Protein AF-A0A433WZI5-F1 (afdb_monomer_lite)

Foldseek 3Di:
DQDPVLVVLVVLLVQLQVLLVCCVVCVQQAAWWQAPVRDIDHDRHPDRPRTDGDCRNNSNVVSNVVSVVSVVVSVVVVDDDD

Radius of gyration: 15.22 Å; chains: 1; bounding box: 36×24×46 Å

pLDDT: mean 85.3, std 8.7, range [49.19, 93.62]

Structure (mmCIF, N/CA/C/O backbone):
data_AF-A0A433WZI5-F1
#
_entry.id   AF-A0A433WZI5-F1
#
loop_
_atom_site.group_PDB
_atom_site.id
_atom_site.type_symbol
_atom_site.label_atom_id
_atom_site.label_alt_id
_atom_site.label_comp_id
_atom_site.label_asym_id
_atom_site.label_entity_id
_atom_site.label_seq_id
_atom_site.pdbx_PDB_ins_code
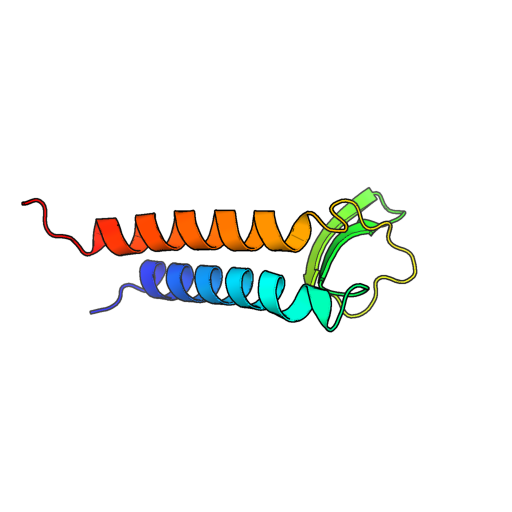_atom_site.Cartn_x
_atom_site.Cartn_y
_atom_site.Cartn_z
_atom_site.occupancy
_atom_site.B_iso_or_equiv
_atom_site.auth_seq_id
_atom_site.auth_comp_id
_atom_site.auth_asym_id
_atom_site.auth_atom_id
_atom_site.pdbx_PDB_model_num
ATOM 1 N N . MET A 1 1 ? -18.440 12.243 18.895 1.00 62.16 1 MET A N 1
ATOM 2 C CA . MET A 1 1 ? -17.588 13.159 18.101 1.00 62.16 1 MET A CA 1
ATOM 3 C C . MET A 1 1 ? -16.361 12.396 17.631 1.00 62.16 1 MET A C 1
ATOM 5 O O . MET A 1 1 ? -15.697 11.784 18.457 1.00 62.16 1 MET A O 1
ATOM 9 N N . ILE A 1 2 ? -16.098 12.363 16.322 1.00 70.94 2 ILE A N 1
ATOM 10 C CA . ILE A 1 2 ? -14.843 11.825 15.777 1.00 70.94 2 ILE A CA 1
ATOM 11 C C . ILE A 1 2 ? -13.787 12.914 15.961 1.00 70.94 2 ILE A C 1
ATOM 13 O O . ILE A 1 2 ? -13.973 14.033 15.490 1.00 70.94 2 ILE A O 1
ATOM 17 N N . THR A 1 3 ? -12.712 12.614 16.685 1.00 84.69 3 THR A N 1
ATOM 18 C CA . THR A 1 3 ? -11.580 13.536 16.804 1.00 84.69 3 THR A CA 1
ATOM 19 C C . THR A 1 3 ? -10.842 13.617 15.462 1.00 84.69 3 THR A C 1
ATOM 21 O O . THR A 1 3 ? -10.815 12.627 14.724 1.00 84.69 3 THR A O 1
ATOM 24 N N . PRO A 1 4 ? -10.220 14.758 15.118 1.00 85.19 4 PRO A N 1
ATOM 25 C CA . PRO A 1 4 ? -9.492 14.909 13.854 1.00 85.19 4 PRO A CA 1
ATOM 26 C C . PRO A 1 4 ? -8.396 13.847 13.685 1.00 85.19 4 PRO A C 1
ATOM 28 O O . PRO A 1 4 ? -8.219 13.310 12.596 1.00 85.19 4 PRO A O 1
ATOM 31 N N . LEU A 1 5 ? -7.738 13.458 14.783 1.00 85.06 5 LEU A N 1
ATOM 32 C CA . LEU A 1 5 ? -6.747 12.381 14.794 1.00 85.06 5 LEU A CA 1
ATOM 33 C C . LEU A 1 5 ? -7.355 11.020 14.411 1.00 85.06 5 LEU A C 1
ATOM 35 O O . LEU A 1 5 ? -6.777 10.285 13.615 1.00 85.06 5 LEU A O 1
ATOM 39 N N . ARG A 1 6 ? -8.559 10.703 14.910 1.00 84.69 6 ARG A N 1
ATOM 40 C CA . ARG A 1 6 ? -9.283 9.475 14.540 1.00 84.69 6 ARG A CA 1
ATOM 41 C C . ARG A 1 6 ? -9.726 9.489 13.086 1.00 84.69 6 ARG A C 1
ATOM 43 O O . ARG A 1 6 ? -9.604 8.466 12.420 1.00 84.69 6 ARG A O 1
ATOM 50 N N . ALA A 1 7 ? -10.238 10.616 12.591 1.00 87.62 7 ALA A N 1
ATOM 51 C CA . ALA A 1 7 ? -10.595 10.747 11.179 1.00 87.62 7 ALA A CA 1
ATOM 52 C C . ALA A 1 7 ? -9.376 10.480 10.283 1.00 87.62 7 ALA A C 1
ATOM 54 O O . ALA A 1 7 ? -9.472 9.721 9.322 1.00 87.62 7 ALA A O 1
ATOM 55 N N . LEU A 1 8 ? -8.218 11.034 10.650 1.00 90.56 8 LEU A N 1
ATOM 56 C CA . LEU A 1 8 ? -6.964 10.837 9.928 1.00 90.56 8 LEU A CA 1
ATOM 57 C C . LEU A 1 8 ? -6.488 9.378 9.983 1.00 90.56 8 LEU A C 1
ATOM 59 O O . LEU A 1 8 ? -6.086 8.831 8.960 1.00 90.56 8 LEU A O 1
ATOM 63 N N . GLY A 1 9 ? -6.620 8.713 11.134 1.00 90.25 9 GLY A N 1
ATOM 64 C CA . GLY A 1 9 ? -6.336 7.281 11.261 1.00 90.25 9 GLY A CA 1
ATOM 65 C C . GLY A 1 9 ? -7.220 6.415 10.358 1.00 90.25 9 GLY A C 1
ATOM 66 O O . GLY A 1 9 ? -6.716 5.527 9.670 1.00 90.25 9 GLY A O 1
ATOM 67 N N . TRP A 1 10 ? -8.526 6.695 10.299 1.00 89.50 10 TRP A N 1
ATOM 68 C CA . TRP A 1 10 ? -9.449 5.992 9.402 1.00 89.50 10 TRP A CA 1
ATOM 69 C C . TRP A 1 10 ? -9.124 6.227 7.925 1.00 89.50 10 TRP A C 1
ATOM 71 O O . TRP A 1 10 ? -9.138 5.275 7.146 1.00 89.50 10 TRP A O 1
ATOM 81 N N . LEU A 1 11 ? -8.773 7.459 7.545 1.00 91.31 11 LEU A N 1
ATOM 82 C CA . LEU A 1 11 ? -8.323 7.779 6.187 1.00 91.31 11 LEU A CA 1
ATOM 83 C C . LEU A 1 11 ? -7.051 7.011 5.820 1.00 91.31 11 LEU A C 1
ATOM 85 O O . LEU A 1 11 ? -6.960 6.459 4.727 1.00 91.31 11 LEU A O 1
ATOM 89 N N . PHE A 1 12 ? -6.093 6.924 6.742 1.00 91.38 12 PHE A N 1
ATOM 90 C CA . PHE A 1 12 ? -4.850 6.194 6.517 1.00 91.38 12 PHE A CA 1
ATOM 91 C C . PHE A 1 12 ? -5.092 4.683 6.385 1.00 91.38 12 PHE A C 1
ATOM 93 O O . PHE A 1 12 ? -4.564 4.036 5.482 1.00 91.38 12 PHE A O 1
ATOM 100 N N . CYS A 1 13 ? -5.964 4.129 7.230 1.00 92.19 13 CYS A N 1
ATOM 101 C CA . CYS A 1 13 ? -6.397 2.737 7.150 1.00 92.19 13 CYS A CA 1
ATOM 102 C C . CYS A 1 13 ? -7.067 2.426 5.799 1.00 92.19 13 CYS A C 1
ATOM 104 O O . CYS A 1 13 ? -6.783 1.401 5.171 1.00 92.19 13 CYS A O 1
ATOM 106 N N . LEU A 1 14 ? -7.927 3.332 5.328 1.00 92.88 14 LEU A N 1
ATOM 107 C CA . LEU A 1 14 ? -8.599 3.221 4.037 1.00 92.88 14 LEU A CA 1
ATOM 108 C C . LEU A 1 14 ? -7.597 3.299 2.878 1.00 92.88 14 LEU A C 1
ATOM 110 O O . LEU A 1 14 ? -7.654 2.465 1.977 1.00 92.88 14 LEU A O 1
ATOM 114 N N . ALA A 1 15 ? -6.636 4.224 2.927 1.00 91.44 15 ALA A N 1
ATOM 115 C CA . ALA A 1 15 ? -5.591 4.356 1.912 1.00 91.44 15 ALA A CA 1
ATOM 116 C C . ALA A 1 15 ? -4.727 3.087 1.793 1.00 91.44 15 ALA A C 1
ATOM 118 O O . ALA A 1 15 ? -4.512 2.593 0.687 1.00 91.44 15 ALA A O 1
ATOM 119 N N . LEU A 1 16 ? -4.291 2.511 2.919 1.00 91.56 16 LEU A N 1
ATOM 120 C CA . LEU A 1 16 ? -3.523 1.259 2.933 1.00 91.56 16 LEU A CA 1
ATOM 121 C C . LEU A 1 16 ? -4.333 0.079 2.381 1.00 91.56 16 LEU A C 1
ATOM 123 O O . LEU A 1 16 ? -3.820 -0.719 1.597 1.00 91.56 16 LEU A O 1
ATOM 127 N N . THR A 1 17 ? -5.612 -0.012 2.744 1.00 91.69 17 THR A N 1
ATOM 128 C CA . THR A 1 17 ? -6.509 -1.058 2.231 1.00 91.69 17 THR A CA 1
ATOM 129 C C . THR A 1 17 ? -6.687 -0.931 0.717 1.00 91.69 17 THR A C 1
ATOM 131 O O . THR A 1 17 ? -6.566 -1.924 -0.005 1.00 91.69 17 THR A O 1
ATOM 134 N N . LEU A 1 18 ? -6.905 0.293 0.221 1.00 90.62 18 LEU A N 1
ATOM 135 C CA . LEU A 1 18 ? -7.009 0.576 -1.210 1.00 90.62 18 LEU A CA 1
ATOM 136 C C . LEU A 1 18 ? -5.717 0.241 -1.953 1.00 90.62 18 LEU A C 1
ATOM 138 O O . LEU A 1 18 ? -5.790 -0.360 -3.018 1.00 90.62 18 LEU A O 1
ATOM 142 N N . MET A 1 19 ? -4.545 0.559 -1.400 1.00 88.44 19 MET A N 1
ATOM 143 C CA . MET A 1 19 ? -3.264 0.165 -1.997 1.00 88.44 19 MET A CA 1
ATOM 144 C C . MET A 1 19 ? -3.155 -1.350 -2.167 1.00 88.44 19 MET A C 1
ATOM 146 O O . MET A 1 19 ? -2.842 -1.828 -3.257 1.00 88.44 19 MET A O 1
ATOM 150 N N . GLY A 1 20 ? -3.460 -2.116 -1.114 1.00 87.44 20 GLY A N 1
ATOM 151 C CA . GLY A 1 20 ? -3.428 -3.577 -1.180 1.00 87.44 20 GLY A CA 1
ATOM 152 C C . GLY A 1 20 ? -4.355 -4.136 -2.263 1.00 87.44 20 GLY A C 1
ATOM 153 O O . GLY A 1 20 ? -3.981 -5.091 -2.948 1.00 87.44 20 GLY A O 1
ATOM 154 N N . MET A 1 21 ? -5.513 -3.493 -2.449 1.00 89.06 21 MET A N 1
ATOM 155 C CA . MET A 1 21 ? -6.559 -3.890 -3.395 1.00 89.06 21 MET A CA 1
ATOM 156 C C . MET A 1 21 ? -6.279 -3.448 -4.838 1.00 89.06 21 MET A C 1
ATOM 158 O O . MET A 1 21 ? -6.610 -4.168 -5.774 1.00 89.06 21 MET A O 1
ATOM 162 N N . LEU A 1 22 ? -5.651 -2.285 -5.029 1.00 87.44 22 LEU A N 1
ATOM 163 C CA . LEU A 1 22 ? -5.295 -1.733 -6.340 1.00 87.44 22 LEU A CA 1
ATOM 164 C C . LEU A 1 22 ? -4.027 -2.361 -6.915 1.00 87.44 22 LEU A C 1
ATOM 166 O O . LEU A 1 22 ? -3.877 -2.404 -8.131 1.00 87.44 22 LEU A O 1
ATOM 170 N N . ARG A 1 23 ? -3.134 -2.889 -6.072 1.00 82.75 23 ARG A N 1
ATOM 171 C CA . ARG A 1 23 ? -1.908 -3.581 -6.493 1.00 82.75 23 ARG A CA 1
ATOM 172 C C . ARG A 1 23 ? -2.113 -4.611 -7.622 1.00 82.75 23 ARG A C 1
ATOM 174 O O . ARG A 1 23 ? -1.369 -4.524 -8.593 1.00 82.75 23 ARG A O 1
ATOM 181 N N . PRO A 1 24 ? -3.070 -5.561 -7.569 1.00 82.12 24 PRO A N 1
ATOM 182 C CA . PRO A 1 24 ? -3.292 -6.510 -8.667 1.00 82.12 24 PRO A CA 1
ATOM 183 C C . PRO A 1 24 ? -3.766 -5.856 -9.974 1.00 82.12 24 PRO A C 1
ATOM 185 O O . PRO A 1 24 ? -3.516 -6.419 -11.035 1.00 82.12 24 PRO A O 1
ATOM 188 N N . LEU A 1 25 ? -4.412 -4.687 -9.911 1.00 84.38 25 LEU A N 1
ATOM 189 C CA . LEU A 1 25 ? -4.900 -3.943 -11.079 1.00 84.38 25 LEU A CA 1
ATOM 190 C C . LEU A 1 25 ? -3.826 -3.006 -11.663 1.00 84.38 25 LEU A C 1
ATOM 192 O O . LEU A 1 25 ? -3.767 -2.813 -12.873 1.00 84.38 25 LEU A O 1
ATOM 196 N N . TRP A 1 26 ? -2.953 -2.458 -10.812 1.00 83.19 26 TRP A N 1
ATOM 197 C CA . TRP A 1 26 ? -1.890 -1.515 -11.171 1.00 83.19 26 TRP A CA 1
ATOM 198 C C . TRP A 1 26 ? -0.554 -1.875 -10.514 1.00 83.19 26 TRP A C 1
ATOM 200 O O . TRP A 1 26 ? 0.002 -1.130 -9.700 1.00 83.19 26 TRP A O 1
ATOM 210 N N . GLN A 1 27 ? -0.003 -3.019 -10.921 1.00 77.50 27 GLN A N 1
ATOM 211 C CA . GLN A 1 27 ? 1.264 -3.543 -10.399 1.00 77.50 27 GLN A CA 1
ATOM 212 C C . GLN A 1 27 ? 2.453 -2.600 -10.628 1.00 77.50 27 GLN A C 1
ATOM 214 O O . GLN A 1 27 ? 3.397 -2.606 -9.859 1.00 77.50 27 GLN A O 1
ATOM 219 N N . SER A 1 28 ? 2.441 -1.741 -11.641 1.00 80.00 28 SER A N 1
ATOM 220 C CA . SER A 1 28 ? 3.578 -0.833 -11.859 1.00 80.00 28 SER A CA 1
ATOM 221 C C . SER A 1 28 ? 3.515 0.437 -11.005 1.00 80.00 28 SER A C 1
ATOM 223 O O . SER A 1 28 ? 4.507 1.148 -10.919 1.00 80.00 28 SER A O 1
ATOM 225 N N . HIS A 1 29 ? 2.369 0.745 -10.384 1.00 84.88 29 HIS A N 1
ATOM 226 C CA . HIS A 1 29 ? 2.099 2.068 -9.800 1.00 84.88 29 HIS A CA 1
ATOM 227 C C . HIS A 1 29 ? 1.900 2.040 -8.284 1.00 84.88 29 HIS A C 1
ATOM 229 O O . HIS A 1 29 ? 1.994 3.079 -7.641 1.00 84.88 29 HIS A O 1
ATOM 235 N N . VAL A 1 30 ? 1.609 0.881 -7.688 1.00 86.06 30 VAL A N 1
ATOM 236 C CA . VAL A 1 30 ? 1.319 0.782 -6.250 1.00 86.06 30 VAL A CA 1
ATOM 237 C C . VAL A 1 30 ? 2.415 0.012 -5.542 1.00 86.06 30 VAL A C 1
ATOM 239 O O . VAL A 1 30 ? 2.484 -1.201 -5.695 1.00 86.06 30 VAL A O 1
ATOM 242 N N . GLY A 1 31 ? 3.253 0.664 -4.743 1.00 89.19 31 GLY A N 1
ATOM 243 C CA . GLY A 1 31 ? 4.353 -0.033 -4.081 1.00 89.19 31 GLY A CA 1
ATOM 244 C C . GLY A 1 31 ? 5.370 0.870 -3.409 1.00 89.19 31 GLY A C 1
ATOM 245 O O . GLY A 1 31 ? 5.123 2.054 -3.181 1.00 89.19 31 GLY A O 1
ATOM 246 N N . LEU A 1 32 ? 6.508 0.266 -3.062 1.00 88.44 32 LEU A N 1
ATOM 247 C CA . LEU A 1 32 ? 7.692 0.971 -2.586 1.00 88.44 32 LEU A CA 1
ATOM 248 C C . LEU A 1 32 ? 8.689 1.075 -3.733 1.00 88.44 32 LEU A C 1
ATOM 250 O O . LEU A 1 32 ? 9.167 0.053 -4.226 1.00 88.44 32 LEU A O 1
ATOM 254 N N . PHE A 1 33 ? 9.004 2.301 -4.115 1.00 90.50 33 PHE A N 1
ATOM 255 C CA . PHE A 1 33 ? 9.838 2.620 -5.258 1.00 90.50 33 PHE A CA 1
ATOM 256 C C . PHE A 1 33 ? 11.101 3.338 -4.796 1.00 90.50 33 PHE A C 1
ATOM 258 O O . PHE A 1 33 ? 11.032 4.274 -3.995 1.00 90.50 33 PHE A O 1
ATOM 265 N N . LEU A 1 34 ? 12.243 2.891 -5.311 1.00 91.06 34 LEU A N 1
ATOM 266 C CA . LEU A 1 34 ? 13.540 3.530 -5.138 1.00 91.06 34 LEU A CA 1
ATOM 267 C C . LEU A 1 34 ? 13.951 4.195 -6.446 1.00 91.06 34 LEU A C 1
ATOM 269 O O . LEU A 1 34 ? 14.153 3.520 -7.455 1.00 91.06 34 LEU A O 1
ATOM 273 N N . TYR A 1 35 ? 14.076 5.515 -6.415 1.00 89.81 35 TYR A N 1
ATOM 274 C CA . TYR A 1 35 ? 14.502 6.312 -7.555 1.00 89.81 35 TYR A CA 1
ATOM 275 C C . TYR A 1 35 ? 16.037 6.374 -7.664 1.00 89.81 35 TYR A C 1
ATOM 277 O O . TYR A 1 35 ? 16.740 6.157 -6.670 1.00 89.81 35 TYR A O 1
ATOM 285 N N . PRO A 1 36 ? 16.588 6.704 -8.850 1.00 88.25 36 PRO A N 1
ATOM 286 C CA . PRO A 1 36 ? 18.037 6.775 -9.075 1.00 88.25 36 PRO A CA 1
ATOM 287 C C . PRO A 1 36 ? 18.741 7.806 -8.184 1.00 88.25 36 PRO A C 1
ATOM 289 O O . PRO A 1 36 ? 19.894 7.628 -7.798 1.00 88.25 36 PRO A O 1
ATOM 292 N N . ASP A 1 37 ? 18.027 8.861 -7.796 1.00 91.38 37 ASP A N 1
ATOM 293 C CA . ASP A 1 37 ? 18.473 9.893 -6.858 1.00 91.38 37 ASP A CA 1
ATOM 294 C C . ASP A 1 37 ? 18.419 9.444 -5.383 1.00 91.38 37 ASP A C 1
ATOM 296 O O . ASP A 1 37 ? 18.555 10.264 -4.476 1.00 91.38 37 ASP A O 1
ATOM 300 N N . HIS A 1 38 ? 18.231 8.141 -5.144 1.00 87.75 38 HIS A N 1
ATOM 301 C CA . HIS A 1 38 ? 18.163 7.497 -3.832 1.00 87.75 38 HIS A CA 1
ATOM 302 C C . HIS A 1 38 ? 16.965 7.948 -2.988 1.00 87.75 38 HIS A C 1
ATOM 304 O O . HIS A 1 38 ? 16.935 7.738 -1.772 1.00 87.75 38 HIS A O 1
ATOM 310 N N . ARG A 1 39 ? 15.942 8.535 -3.620 1.00 90.38 39 ARG A N 1
ATOM 311 C CA . ARG A 1 39 ? 14.674 8.837 -2.958 1.00 90.38 39 ARG A CA 1
ATOM 312 C C . ARG A 1 39 ? 13.778 7.611 -2.922 1.00 90.38 39 ARG A C 1
ATOM 314 O O . ARG A 1 39 ? 13.667 6.863 -3.891 1.00 90.38 39 ARG A O 1
ATOM 321 N N . TRP A 1 40 ? 13.107 7.446 -1.790 1.00 90.62 40 TRP A N 1
ATOM 322 C CA . TRP A 1 40 ? 12.158 6.369 -1.556 1.00 90.62 40 TRP A CA 1
ATOM 323 C C . TRP A 1 40 ? 10.752 6.949 -1.568 1.00 90.62 40 TRP A C 1
ATOM 325 O O . TRP A 1 40 ? 10.491 7.960 -0.914 1.00 90.62 40 TRP A O 1
ATOM 335 N N . ALA A 1 41 ? 9.842 6.299 -2.282 1.00 88.38 41 ALA A N 1
ATOM 336 C CA . ALA A 1 41 ? 8.440 6.674 -2.297 1.00 88.38 41 ALA A CA 1
ATOM 337 C C . ALA A 1 41 ? 7.568 5.435 -2.096 1.00 88.38 41 ALA A C 1
ATOM 339 O O . ALA A 1 41 ? 7.712 4.438 -2.799 1.00 88.38 41 ALA A O 1
ATOM 340 N N . PHE A 1 42 ? 6.662 5.503 -1.123 1.00 87.06 42 PHE A N 1
ATOM 341 C CA . PHE A 1 42 ? 5.660 4.473 -0.873 1.00 87.06 42 PHE A CA 1
ATOM 342 C C . PHE A 1 42 ? 4.291 5.044 -1.210 1.00 87.06 42 PHE A C 1
ATOM 344 O O . PHE A 1 42 ? 3.882 6.047 -0.622 1.00 87.06 42 PHE A O 1
ATOM 351 N N . GLY A 1 43 ? 3.608 4.471 -2.194 1.00 87.12 43 GLY A N 1
ATOM 352 C CA . GLY A 1 43 ? 2.544 5.230 -2.830 1.00 87.12 43 GLY A CA 1
ATOM 353 C C . GLY A 1 43 ? 1.781 4.515 -3.927 1.00 87.12 43 GLY A C 1
ATOM 354 O O . GLY A 1 43 ? 2.184 3.462 -4.416 1.00 87.12 43 GLY A O 1
ATOM 355 N N . ILE A 1 44 ? 0.675 5.156 -4.305 1.00 86.56 44 ILE A N 1
ATOM 356 C CA . ILE A 1 44 ? 0.107 5.068 -5.646 1.00 86.56 44 ILE A CA 1
ATOM 357 C C . ILE A 1 44 ? 0.795 6.185 -6.432 1.00 86.56 44 ILE A C 1
ATOM 359 O O . ILE A 1 44 ? 0.549 7.363 -6.178 1.00 86.56 44 ILE A O 1
ATOM 363 N N . ILE A 1 45 ? 1.716 5.821 -7.314 1.00 87.31 45 ILE A N 1
ATOM 364 C CA . ILE A 1 45 ? 2.622 6.739 -7.997 1.00 87.31 45 ILE A CA 1
ATOM 365 C C . ILE A 1 45 ? 2.396 6.632 -9.497 1.00 87.31 45 ILE A C 1
ATOM 367 O O . ILE A 1 45 ? 2.453 5.545 -10.056 1.00 87.31 45 ILE A O 1
ATOM 371 N N . ALA A 1 46 ? 2.159 7.772 -10.146 1.00 82.19 46 ALA A N 1
ATOM 372 C CA . ALA A 1 46 ? 1.876 7.8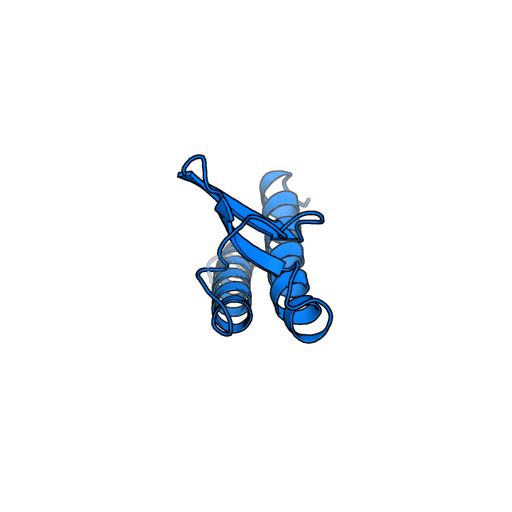32 -11.578 1.00 82.19 46 ALA A CA 1
ATOM 373 C C . ALA A 1 46 ? 3.110 7.570 -12.464 1.00 82.19 46 ALA A C 1
ATOM 375 O O . ALA A 1 46 ? 2.955 7.103 -13.581 1.00 82.19 46 ALA A O 1
ATOM 376 N N . HIS A 1 47 ? 4.316 7.908 -11.994 1.00 80.12 47 HIS A N 1
ATOM 377 C CA . HIS A 1 47 ? 5.550 7.855 -12.789 1.00 80.12 47 HIS A CA 1
ATOM 378 C C . HIS A 1 47 ? 6.606 7.013 -12.067 1.00 80.12 47 HIS A C 1
ATOM 380 O O . HIS A 1 47 ? 7.328 7.504 -11.195 1.00 80.12 47 HIS A O 1
ATOM 386 N N . THR A 1 48 ? 6.676 5.731 -12.418 1.00 82.06 48 THR A N 1
ATOM 387 C CA . THR A 1 48 ? 7.577 4.738 -11.805 1.00 82.06 48 THR A CA 1
ATOM 388 C C . THR A 1 48 ? 8.608 4.182 -12.787 1.00 82.06 48 THR A C 1
ATOM 390 O O . THR A 1 48 ? 9.393 3.318 -12.423 1.00 82.06 48 THR A O 1
ATOM 393 N N . GLU A 1 49 ? 8.650 4.705 -14.015 1.00 81.75 49 GLU A N 1
ATOM 394 C CA . GLU A 1 49 ? 9.442 4.178 -15.138 1.00 81.75 49 GLU A CA 1
ATOM 395 C C . GLU A 1 49 ? 10.949 4.087 -14.858 1.00 81.75 49 GLU A C 1
ATOM 397 O O . GLU A 1 49 ? 11.620 3.181 -15.343 1.00 81.75 49 GLU A O 1
ATOM 402 N N . THR A 1 50 ? 11.485 5.013 -14.061 1.00 85.06 50 THR A N 1
ATOM 403 C CA . THR A 1 50 ? 12.906 5.054 -13.681 1.00 85.06 50 THR A CA 1
ATOM 404 C C . THR A 1 50 ? 13.175 4.481 -12.292 1.00 85.06 50 THR A C 1
ATOM 406 O O . THR A 1 50 ? 14.321 4.489 -11.842 1.00 85.06 50 THR A O 1
ATOM 409 N N . ALA A 1 51 ? 12.138 4.013 -11.597 1.00 85.88 51 ALA A N 1
ATOM 410 C CA . ALA A 1 51 ? 12.226 3.575 -10.217 1.00 85.88 51 ALA A CA 1
ATOM 411 C C . ALA A 1 51 ? 12.227 2.049 -10.108 1.00 85.88 51 ALA A C 1
ATOM 413 O O . ALA A 1 51 ? 11.463 1.347 -10.768 1.00 85.88 51 ALA A O 1
ATOM 414 N N . THR A 1 52 ? 13.055 1.533 -9.206 1.00 86.94 52 THR A N 1
ATOM 415 C CA . THR A 1 52 ? 13.084 0.107 -8.883 1.00 86.94 52 THR A CA 1
ATOM 416 C C . THR A 1 52 ? 12.033 -0.185 -7.825 1.00 86.94 52 THR A C 1
ATOM 418 O O . THR A 1 52 ? 12.061 0.392 -6.735 1.00 86.94 52 THR A O 1
ATOM 421 N N . GLU A 1 53 ? 11.110 -1.097 -8.119 1.00 87.50 53 GLU A N 1
ATOM 422 C CA . GLU A 1 53 ? 10.140 -1.549 -7.129 1.00 87.50 53 GLU A CA 1
ATOM 423 C C . GLU A 1 53 ? 10.784 -2.544 -6.149 1.00 87.50 53 GLU A C 1
ATOM 425 O O . GLU A 1 53 ? 11.283 -3.595 -6.547 1.00 87.50 53 GLU A O 1
ATOM 430 N N . LEU A 1 54 ? 10.756 -2.227 -4.853 1.00 87.06 54 LEU A N 1
ATOM 431 C CA . LEU A 1 54 ? 11.444 -3.003 -3.818 1.00 87.06 54 LEU A CA 1
ATOM 432 C C . LEU A 1 54 ? 10.574 -4.085 -3.169 1.00 87.06 54 LEU A C 1
ATOM 434 O O . LEU A 1 54 ? 11.081 -5.144 -2.807 1.00 87.06 54 LEU A O 1
ATOM 438 N N . LEU A 1 55 ? 9.275 -3.829 -2.978 1.00 83.44 55 LEU A N 1
ATOM 439 C CA . LEU A 1 55 ? 8.394 -4.766 -2.263 1.00 83.44 55 LEU A CA 1
ATOM 440 C C . LEU A 1 55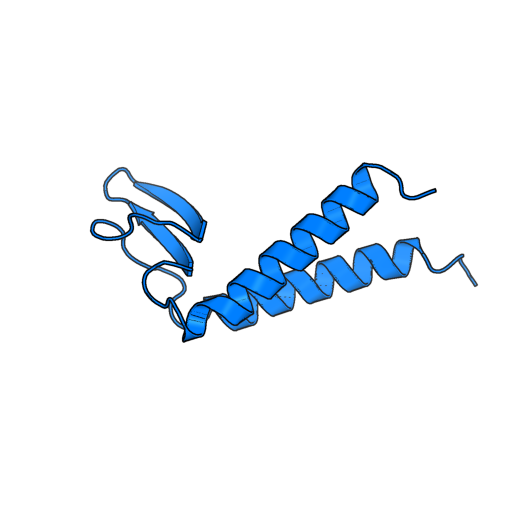 ? 7.750 -5.810 -3.185 1.00 83.44 55 LEU A C 1
ATOM 442 O O . LEU A 1 55 ? 7.446 -6.919 -2.739 1.00 83.44 55 LEU A O 1
ATOM 446 N N . GLY A 1 56 ? 7.520 -5.495 -4.458 1.00 85.19 56 GLY A N 1
ATOM 447 C CA . GLY A 1 56 ? 6.969 -6.437 -5.425 1.00 85.19 56 GLY A CA 1
ATOM 448 C C . GLY A 1 56 ? 5.628 -7.018 -4.966 1.00 85.19 56 GLY A C 1
ATOM 449 O O . GLY A 1 56 ? 4.655 -6.313 -4.691 1.00 85.19 56 GLY A O 1
ATOM 450 N 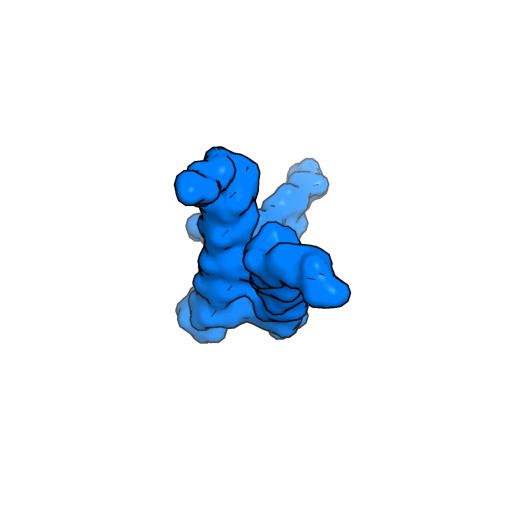N . ARG A 1 57 ? 5.549 -8.349 -4.863 1.00 84.06 57 ARG A N 1
ATOM 451 C CA . ARG A 1 57 ? 4.327 -9.032 -4.396 1.00 84.06 57 ARG A CA 1
ATOM 452 C C . ARG A 1 57 ? 4.008 -8.789 -2.917 1.00 84.06 57 ARG A C 1
ATOM 454 O O . ARG A 1 57 ? 2.888 -9.064 -2.497 1.00 84.06 57 ARG A O 1
ATOM 461 N N . TRP A 1 58 ? 4.978 -8.324 -2.127 1.00 86.56 58 TRP A N 1
ATOM 462 C CA . TRP A 1 58 ? 4.818 -8.114 -0.688 1.00 86.56 58 TRP A CA 1
ATOM 463 C C . TRP A 1 58 ? 4.095 -6.811 -0.343 1.00 86.56 58 TRP A C 1
ATOM 465 O O . TRP A 1 58 ? 3.670 -6.658 0.797 1.00 86.56 58 TRP A O 1
ATOM 475 N N . VAL A 1 59 ? 3.876 -5.913 -1.312 1.00 87.75 59 VAL A N 1
ATOM 476 C CA . VAL A 1 59 ? 3.104 -4.676 -1.099 1.00 87.75 59 VAL A CA 1
ATOM 477 C C . VAL A 1 59 ? 1.727 -4.991 -0.516 1.00 87.75 59 VAL A C 1
ATOM 479 O O . VAL A 1 59 ? 1.393 -4.489 0.548 1.00 87.75 59 VAL A O 1
ATOM 482 N N . SER A 1 60 ? 0.953 -5.876 -1.154 1.00 88.94 60 SER A N 1
ATOM 483 C CA . SER A 1 60 ? -0.396 -6.225 -0.692 1.00 88.94 60 SER A CA 1
ATOM 484 C C . SER A 1 60 ? -0.441 -6.765 0.745 1.00 88.94 60 SER A C 1
ATOM 486 O O . SER A 1 60 ? -1.170 -6.186 1.552 1.00 88.94 60 SER A O 1
ATOM 488 N N . PRO A 1 61 ? 0.305 -7.826 1.120 1.00 90.94 61 PRO A N 1
ATOM 489 C CA . PRO A 1 61 ? 0.254 -8.338 2.488 1.00 90.94 61 PRO A CA 1
ATOM 490 C C . PRO A 1 61 ? 0.768 -7.329 3.522 1.00 90.94 61 PRO A C 1
ATOM 492 O O . PRO A 1 61 ? 0.201 -7.254 4.608 1.00 90.94 61 PRO A O 1
ATOM 495 N N . VAL A 1 62 ? 1.779 -6.513 3.197 1.00 90.25 62 VAL A N 1
ATOM 496 C CA . VAL A 1 62 ? 2.268 -5.460 4.104 1.00 90.25 62 VAL A CA 1
ATOM 497 C C . VAL A 1 62 ? 1.218 -4.366 4.291 1.00 90.25 62 VAL A C 1
ATOM 499 O O . VAL A 1 62 ? 0.919 -3.997 5.425 1.00 90.25 62 VAL A O 1
ATOM 502 N N . SER A 1 63 ? 0.607 -3.884 3.207 1.00 90.50 63 SER A N 1
ATOM 503 C CA . SER A 1 63 ? -0.453 -2.874 3.253 1.00 90.50 63 SER A CA 1
ATOM 504 C C . SER A 1 63 ? -1.658 -3.351 4.065 1.00 90.50 63 SER A C 1
ATOM 506 O O . SER A 1 63 ? -2.126 -2.620 4.937 1.00 90.50 63 SER A O 1
ATOM 508 N N . TYR A 1 64 ? -2.126 -4.584 3.848 1.00 91.81 64 TYR A N 1
ATOM 509 C CA . TYR A 1 64 ? -3.225 -5.151 4.634 1.00 91.81 64 TYR A CA 1
ATOM 510 C C . TYR A 1 64 ? -2.839 -5.405 6.091 1.00 91.81 64 TYR A C 1
ATOM 512 O O . TYR A 1 64 ? -3.646 -5.144 6.983 1.00 91.81 64 TYR A O 1
ATOM 520 N N . GLY A 1 65 ? -1.613 -5.862 6.356 1.00 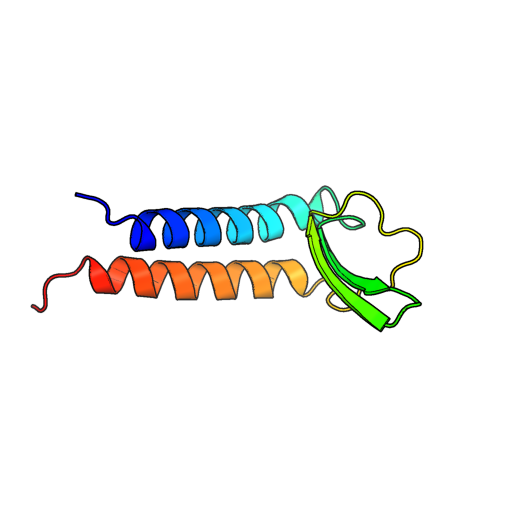93.56 65 GLY A N 1
ATOM 521 C CA . GLY A 1 65 ? -1.106 -6.028 7.717 1.00 93.56 65 GLY A CA 1
ATOM 522 C C . GLY A 1 65 ? -1.096 -4.705 8.483 1.00 93.56 65 GLY A C 1
ATOM 523 O O . GLY A 1 65 ? -1.659 -4.618 9.573 1.00 93.56 65 GLY A O 1
ATOM 524 N N . LEU A 1 66 ? -0.542 -3.647 7.883 1.00 92.38 66 LEU A N 1
ATOM 525 C CA . LEU A 1 66 ? -0.520 -2.309 8.478 1.00 92.38 66 LEU A CA 1
ATOM 526 C C . LEU A 1 66 ? -1.929 -1.737 8.662 1.00 92.38 66 LEU A C 1
ATOM 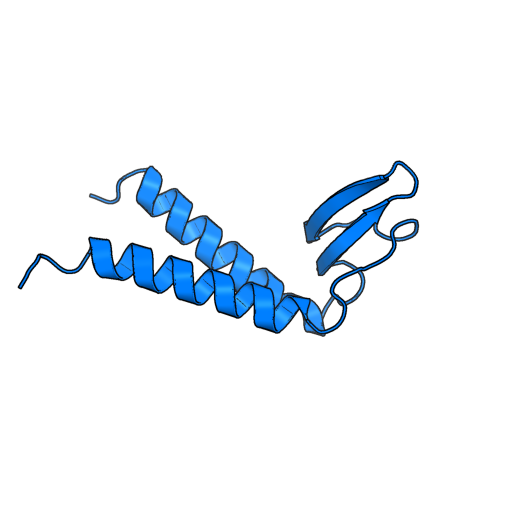528 O O . LEU A 1 66 ? -2.233 -1.227 9.739 1.00 92.38 66 LEU A O 1
ATOM 532 N N . ALA A 1 67 ? -2.804 -1.867 7.658 1.00 93.06 67 ALA A N 1
ATOM 533 C CA . ALA A 1 67 ? -4.202 -1.454 7.769 1.00 93.06 67 ALA A CA 1
ATOM 534 C C . ALA A 1 67 ? -4.909 -2.175 8.926 1.00 93.06 67 ALA A C 1
ATOM 536 O O . ALA A 1 67 ? -5.619 -1.544 9.701 1.00 93.06 67 ALA A O 1
ATOM 537 N N . SER A 1 68 ? -4.663 -3.476 9.097 1.00 92.38 68 SER A N 1
ATOM 538 C CA . SER A 1 68 ? -5.276 -4.267 10.170 1.00 92.38 68 SER A CA 1
ATOM 539 C C . SER A 1 68 ? -4.791 -3.824 11.550 1.00 92.38 68 SER A C 1
ATOM 541 O O . SER A 1 68 ? -5.598 -3.680 12.464 1.00 92.38 68 SER A O 1
ATOM 543 N N . LEU A 1 69 ? -3.491 -3.552 11.705 1.00 93.62 69 LEU A N 1
ATOM 544 C CA . LEU A 1 69 ? -2.928 -3.035 12.958 1.00 93.62 69 LEU A CA 1
ATOM 545 C C . LEU A 1 69 ? -3.503 -1.658 13.314 1.00 93.62 69 LEU A C 1
ATOM 547 O O . LEU A 1 69 ? -3.900 -1.432 14.457 1.00 93.62 69 LEU A O 1
ATOM 551 N N . LEU A 1 70 ? -3.597 -0.758 12.332 1.00 92.06 70 LEU A N 1
ATOM 552 C CA . LEU A 1 70 ? -4.227 0.554 12.495 1.00 92.06 70 LEU A CA 1
ATOM 553 C C . LEU A 1 70 ? -5.703 0.435 12.867 1.00 92.06 70 LEU A C 1
ATOM 555 O O . LEU A 1 70 ? -6.157 1.108 13.791 1.00 92.06 70 LEU A O 1
ATOM 559 N N . TRP A 1 71 ? -6.439 -0.442 12.187 1.00 90.56 71 TRP A N 1
ATOM 560 C CA . TRP A 1 71 ? -7.841 -0.707 12.479 1.00 90.56 71 TRP A CA 1
ATOM 561 C C . TRP A 1 71 ? -8.034 -1.217 13.908 1.00 90.56 71 TRP A C 1
ATOM 563 O O . TRP A 1 71 ? -8.874 -0.691 14.632 1.00 90.56 71 TRP A O 1
ATOM 573 N N . LEU A 1 72 ? -7.212 -2.174 14.350 1.00 91.38 72 LEU A N 1
ATOM 574 C CA . LEU A 1 72 ? -7.236 -2.684 15.722 1.00 91.38 72 LEU A CA 1
ATOM 575 C C . LEU A 1 72 ? -6.925 -1.590 16.749 1.00 91.38 72 LEU A C 1
ATOM 577 O O . LEU A 1 72 ? -7.596 -1.525 17.777 1.00 91.38 72 LEU A O 1
ATOM 581 N N . GLY A 1 73 ? -5.955 -0.713 16.474 1.00 88.81 73 GLY A N 1
ATOM 582 C CA . GLY A 1 73 ? -5.647 0.437 17.329 1.00 88.81 73 GLY A CA 1
ATOM 583 C C . GLY A 1 73 ? -6.831 1.400 17.449 1.00 88.81 73 GLY A C 1
ATOM 584 O O . GLY A 1 73 ? -7.287 1.696 18.553 1.00 88.81 73 GLY A O 1
ATOM 585 N N . LEU A 1 74 ? -7.401 1.808 16.311 1.00 86.88 74 LEU A N 1
ATOM 586 C CA . LEU A 1 74 ? -8.570 2.694 16.248 1.00 86.88 74 LEU A CA 1
ATOM 587 C C . LEU A 1 74 ? -9.823 2.074 16.875 1.00 86.88 74 LEU A C 1
ATOM 589 O O . LEU A 1 74 ? -10.668 2.799 17.404 1.00 86.88 74 LEU A O 1
ATOM 593 N N . TYR A 1 75 ? -9.973 0.753 16.786 1.00 84.75 75 TYR A N 1
ATOM 594 C CA . TYR A 1 75 ? -11.069 0.011 17.399 1.00 84.75 75 TYR A CA 1
ATOM 595 C C . TYR A 1 75 ? -10.876 -0.130 18.912 1.00 84.75 75 TYR A C 1
ATOM 597 O O . TYR A 1 75 ? -11.820 0.057 19.677 1.00 84.75 75 TYR A O 1
ATOM 605 N N . ARG A 1 76 ? -9.646 -0.384 19.374 1.00 81.94 76 ARG A N 1
ATOM 606 C CA . ARG A 1 76 ? -9.318 -0.451 20.803 1.00 81.94 76 ARG A CA 1
ATOM 607 C C . ARG A 1 76 ? -9.565 0.881 21.507 1.00 81.94 76 ARG A C 1
ATOM 609 O O . ARG A 1 76 ? -10.089 0.870 22.610 1.00 81.94 76 ARG A O 1
ATOM 616 N N . GLU A 1 77 ? -9.268 2.012 20.870 1.00 74.19 77 GLU A N 1
ATOM 617 C CA . GLU A 1 77 ? -9.620 3.339 21.405 1.00 74.19 77 GLU A CA 1
ATOM 618 C C . GLU A 1 77 ? -11.136 3.588 21.496 1.00 74.19 77 GLU A C 1
ATOM 620 O O . GLU A 1 77 ? -11.580 4.486 22.209 1.00 74.19 77 GLU A O 1
ATOM 625 N N . GLN A 1 78 ? -11.950 2.824 20.760 1.00 67.75 78 GLN A N 1
ATOM 626 C CA . GLN A 1 78 ? -13.412 2.917 20.813 1.00 67.75 78 GLN A CA 1
ATOM 627 C C . GLN A 1 78 ? -14.028 2.019 21.875 1.00 67.75 78 GLN A C 1
ATOM 629 O O . GLN A 1 78 ? -15.137 2.307 22.320 1.00 67.75 78 GLN A O 1
ATOM 634 N N . ALA A 1 79 ? -13.341 0.945 22.265 1.00 61.69 79 ALA A N 1
ATOM 635 C CA . ALA A 1 79 ? -13.788 0.087 23.343 1.00 61.69 79 ALA A CA 1
ATOM 636 C C . ALA A 1 79 ? -13.562 0.830 24.670 1.00 61.69 79 ALA A C 1
ATOM 638 O O . ALA A 1 79 ? -12.409 1.003 25.072 1.00 61.69 79 ALA A O 1
ATOM 639 N N . PRO A 1 80 ? -14.622 1.290 25.369 1.00 54.81 80 PRO A N 1
ATOM 640 C CA . PRO A 1 80 ? -14.440 1.773 26.726 1.00 54.81 80 PRO A CA 1
ATOM 641 C C . PRO A 1 80 ? -13.865 0.604 27.522 1.00 54.81 80 PRO A C 1
ATOM 643 O O . PRO A 1 80 ? -14.337 -0.524 27.355 1.00 54.81 80 PRO A O 1
ATOM 646 N N . HIS A 1 81 ? -12.819 0.867 28.311 1.00 56.84 81 HIS A N 1
ATOM 647 C CA . HIS A 1 81 ? -12.249 -0.091 29.255 1.00 56.84 81 HIS A CA 1
ATOM 648 C C . HIS A 1 81 ? -13.399 -0.816 29.969 1.00 56.84 81 HIS A C 1
ATOM 650 O O . HIS A 1 81 ? -14.094 -0.210 30.783 1.00 56.84 81 HIS A O 1
ATOM 656 N N . ARG A 1 82 ? -13.657 -2.065 29.573 1.00 49.19 82 ARG A N 1
ATOM 657 C CA . ARG A 1 82 ? -14.480 -2.986 30.351 1.00 49.19 82 ARG A CA 1
ATOM 658 C C . ARG A 1 82 ? -13.619 -3.547 31.462 1.00 49.19 82 ARG A C 1
ATOM 660 O O . ARG A 1 82 ? -12.442 -3.856 31.162 1.00 49.19 82 ARG A O 1
#

Secondary structure (DSSP, 8-state):
---HHHHHHHHHHHHHHHHHHHTTT-TTTEEEEE-TTS-EEEEE-S--TTPEESSGGGHHHHHHHHHHHHHHHHHHTTS---

Sequence (82 aa):
MITPLRALGWLFCLALTLMGMLRPLWQSHVGLFLYPDHRWAFGIIAHTETATELLGRWVSPVSYGLASLLWLGLYREQAPHR